Protein AF-A0A7S0PYE3-F1 (afdb_monomer_lite)

Foldseek 3Di:
DQQVVVLVVCCAFWVQDSVQKPWDPDFLDWDWDFDADPVRHTPDIDIGGHTDIAGHPPSLVVTAGHDPHPGDDDDDPVRQVVDDPVRDPVCPNVSVVSVVVCVVVVNDDHHPPDD

Radius of gyration: 15.59 Å; chains: 1; bounding box: 38×33×43 Å

pLDDT: mean 89.77, std 8.73, range [44.91, 97.12]

Secondary structure (DSSP, 8-state):
-HHHHHHHHHHHHH---GGGEEE-SS--EEEEEEEE-TTS-EEEEEEEEE--EEEPTTGGGG----TT-S------HHHHHTS-TTTS-TTHHHHHHHHHHHHHTTSSPPPPTT-

Organism: NCBI:txid221442

InterPro domains:
  IPR000086 NUDIX hydrolase domain [PF00293] (4-88)
  IPR015797 NUDIX hydrolase-like domain superfamily [SSF55811] (4-91)

Structure (mmCIF, N/CA/C/O backbone):
data_AF-A0A7S0PYE3-F1
#
_entry.id   AF-A0A7S0PYE3-F1
#
loop_
_atom_site.group_PDB
_atom_site.id
_atom_site.type_symbol
_atom_site.label_atom_id
_atom_site.label_alt_id
_atom_site.label_comp_id
_atom_site.label_asym_id
_atom_site.label_entity_id
_atom_site.label_seq_id
_atom_site.pdbx_PDB_ins_code
_atom_site.Cartn_x
_atom_site.Cartn_y
_atom_site.Cartn_z
_atom_site.occupancy
_atom_site.B_iso_or_equiv
_atom_site.auth_seq_id
_atom_site.auth_comp_id
_atom_site.auth_asym_id
_atom_site.auth_atom_id
_atom_site.pdbx_PDB_model_num
ATOM 1 N N . ALA A 1 1 ? -0.977 15.342 -2.672 1.00 81.00 1 ALA A N 1
ATOM 2 C CA . ALA A 1 1 ? -1.092 15.182 -1.209 1.00 81.00 1 ALA A CA 1
ATOM 3 C C . ALA A 1 1 ? -0.959 13.709 -0.824 1.00 81.00 1 ALA A C 1
ATOM 5 O O . ALA A 1 1 ? 0.084 13.355 -0.307 1.00 81.00 1 ALA A O 1
ATOM 6 N N . THR A 1 2 ? -1.916 12.842 -1.177 1.00 91.75 2 THR A N 1
ATOM 7 C CA . THR A 1 2 ? -1.927 11.418 -0.777 1.00 91.75 2 THR A CA 1
ATOM 8 C C . THR A 1 2 ? -0.780 10.579 -1.346 1.00 91.75 2 THR A C 1
ATOM 10 O O . THR A 1 2 ? -0.019 10.007 -0.582 1.00 91.75 2 THR A O 1
ATOM 13 N N . VAL A 1 3 ? -0.607 10.542 -2.674 1.00 93.75 3 VAL A N 1
ATOM 14 C CA . VAL A 1 3 ? 0.444 9.725 -3.320 1.00 93.75 3 VAL A CA 1
ATOM 15 C C . VAL A 1 3 ? 1.849 10.178 -2.913 1.00 93.75 3 VAL A C 1
ATOM 17 O O . VAL A 1 3 ? 2.705 9.356 -2.615 1.00 93.75 3 VAL A O 1
ATOM 20 N N . ALA A 1 4 ? 2.068 11.494 -2.835 1.00 92.38 4 ALA A N 1
ATOM 21 C CA . ALA A 1 4 ? 3.328 12.056 -2.349 1.00 92.38 4 ALA A CA 1
ATOM 22 C C . ALA A 1 4 ? 3.590 11.710 -0.871 1.00 92.38 4 ALA A C 1
ATOM 24 O O . ALA A 1 4 ? 4.730 11.454 -0.507 1.00 92.38 4 ALA A O 1
ATOM 25 N N . GLY A 1 5 ? 2.540 11.677 -0.041 1.00 94.12 5 GLY A N 1
ATOM 26 C CA . GLY A 1 5 ? 2.624 11.200 1.338 1.00 94.12 5 GLY A CA 1
ATOM 27 C C . GLY A 1 5 ? 3.040 9.734 1.396 1.00 94.12 5 GLY A C 1
ATOM 28 O O . GLY A 1 5 ? 4.038 9.434 2.028 1.00 94.12 5 GLY A O 1
ATOM 29 N N . ALA A 1 6 ? 2.360 8.855 0.656 1.00 94.44 6 ALA A N 1
ATOM 30 C CA . ALA A 1 6 ? 2.693 7.430 0.604 1.00 94.44 6 ALA A CA 1
ATOM 31 C C . ALA A 1 6 ? 4.140 7.170 0.144 1.00 94.44 6 ALA A C 1
ATOM 33 O O . ALA A 1 6 ? 4.831 6.349 0.732 1.00 94.44 6 ALA A O 1
ATOM 34 N N . ALA A 1 7 ? 4.625 7.895 -0.870 1.00 93.62 7 ALA A N 1
ATOM 35 C CA . ALA A 1 7 ? 6.012 7.774 -1.327 1.00 93.62 7 ALA A CA 1
ATOM 36 C C . ALA A 1 7 ? 7.031 8.194 -0.250 1.00 93.62 7 ALA A C 1
ATOM 38 O O . ALA A 1 7 ? 8.096 7.586 -0.129 1.00 93.62 7 ALA A O 1
ATOM 39 N N . ARG A 1 8 ? 6.696 9.228 0.535 1.00 95.12 8 ARG A N 1
ATOM 40 C CA . ARG A 1 8 ? 7.501 9.665 1.677 1.00 95.12 8 ARG A CA 1
ATOM 41 C C . ARG A 1 8 ? 7.503 8.612 2.791 1.00 95.12 8 ARG A C 1
ATOM 43 O O . ARG A 1 8 ? 8.591 8.236 3.201 1.00 95.12 8 ARG A O 1
ATOM 50 N N . GLU A 1 9 ? 6.343 8.093 3.207 1.00 95.69 9 GLU A N 1
ATOM 51 C CA . GLU A 1 9 ? 6.275 7.072 4.276 1.00 95.69 9 GLU A CA 1
ATOM 52 C C . GLU A 1 9 ? 7.060 5.811 3.901 1.00 95.69 9 GLU A C 1
ATOM 54 O O . GLU A 1 9 ? 7.857 5.323 4.693 1.00 95.69 9 GLU A O 1
ATOM 59 N N . VAL A 1 10 ? 6.950 5.331 2.652 1.00 94.81 10 VAL A N 1
ATOM 60 C CA . VAL A 1 10 ? 7.760 4.186 2.194 1.00 94.81 10 VAL A CA 1
ATOM 61 C C . VAL A 1 10 ? 9.256 4.473 2.350 1.00 94.81 10 VAL A C 1
ATOM 63 O O . VAL A 1 10 ? 10.009 3.587 2.746 1.00 94.81 10 VAL A O 1
ATOM 66 N N . THR A 1 11 ? 9.703 5.699 2.070 1.00 93.88 11 THR A N 1
ATOM 67 C CA . THR A 1 11 ? 11.112 6.088 2.252 1.00 93.88 11 THR A CA 1
ATOM 68 C C . THR A 1 11 ? 11.510 6.077 3.729 1.00 93.88 11 THR A C 1
ATOM 70 O O . THR A 1 11 ? 12.577 5.571 4.067 1.00 93.88 11 THR A O 1
ATOM 73 N N . GLU A 1 12 ? 10.670 6.631 4.602 1.00 95.69 12 GLU A N 1
ATOM 74 C CA . GLU A 1 12 ? 10.949 6.772 6.035 1.00 95.69 12 GLU A CA 1
ATOM 75 C C . GLU A 1 12 ? 10.941 5.420 6.765 1.00 95.69 12 GLU A C 1
ATOM 77 O O . GLU A 1 12 ? 11.859 5.147 7.537 1.00 95.69 12 GLU A O 1
ATOM 82 N N . GLU A 1 13 ? 9.989 4.539 6.452 1.00 96.19 13 GLU A N 1
ATOM 83 C CA . GLU A 1 13 ? 9.820 3.242 7.121 1.00 96.19 13 GLU A CA 1
ATOM 84 C C . GLU A 1 13 ? 10.736 2.138 6.569 1.00 96.19 13 GLU A C 1
ATOM 86 O O . GLU A 1 13 ? 11.096 1.205 7.293 1.00 96.19 13 GLU A O 1
ATOM 91 N N . THR A 1 14 ? 11.105 2.204 5.281 1.00 95.12 14 THR A N 1
ATOM 92 C CA . THR A 1 14 ? 11.855 1.124 4.601 1.00 95.12 14 THR A CA 1
ATOM 93 C C . THR A 1 14 ? 13.243 1.525 4.113 1.00 95.12 14 THR A C 1
ATOM 95 O O . THR A 1 14 ? 13.977 0.680 3.593 1.00 95.12 14 THR A O 1
ATOM 98 N N . GLY A 1 15 ? 13.612 2.803 4.224 1.00 93.44 15 GLY A N 1
ATOM 99 C CA . GLY A 1 15 ? 14.893 3.322 3.746 1.00 93.44 15 GLY A CA 1
ATOM 100 C C . GLY A 1 15 ? 15.057 3.327 2.220 1.00 93.44 15 GLY A C 1
ATOM 101 O O . GLY A 1 15 ? 16.125 3.696 1.725 1.00 93.44 15 GLY A O 1
ATOM 102 N N . LEU A 1 16 ? 14.033 2.930 1.450 1.00 92.50 16 LEU A N 1
ATOM 103 C CA . LEU A 1 16 ? 14.066 2.991 -0.011 1.00 92.50 16 LEU A CA 1
ATOM 104 C C . LEU A 1 16 ? 14.210 4.437 -0.479 1.00 92.50 16 LEU A C 1
ATOM 106 O O . LEU A 1 16 ? 13.449 5.309 -0.075 1.00 92.50 16 LEU A O 1
ATOM 110 N N . SER A 1 17 ? 15.155 4.690 -1.387 1.00 88.56 17 SER A N 1
ATOM 111 C CA . SER A 1 17 ? 15.291 6.015 -1.997 1.00 88.56 17 SER A CA 1
ATOM 112 C C . SER A 1 17 ? 13.993 6.408 -2.718 1.00 88.56 17 SER A C 1
ATOM 114 O O . SER A 1 17 ? 13.436 5.578 -3.439 1.00 88.56 17 SER A O 1
ATOM 116 N N . PRO A 1 18 ? 13.560 7.682 -2.675 1.00 85.00 18 PRO A N 1
ATOM 117 C CA . PRO A 1 18 ? 12.441 8.156 -3.490 1.00 85.00 18 PRO A CA 1
ATOM 118 C C . PRO A 1 18 ? 12.629 7.905 -4.994 1.00 85.00 18 PRO A C 1
ATOM 120 O O . PRO A 1 18 ? 11.658 7.777 -5.732 1.00 85.00 18 PRO A O 1
ATOM 123 N N . THR A 1 19 ? 13.880 7.824 -5.461 1.00 87.12 19 THR A N 1
ATOM 124 C CA . THR A 1 19 ? 14.215 7.515 -6.862 1.00 87.12 19 THR A CA 1
ATOM 125 C C . THR A 1 19 ? 14.136 6.025 -7.192 1.00 87.12 19 THR A C 1
ATOM 127 O O . THR A 1 19 ? 14.162 5.677 -8.367 1.00 87.12 19 THR A O 1
ATOM 130 N N . ALA A 1 20 ? 14.050 5.157 -6.182 1.00 88.31 20 ALA A N 1
ATOM 131 C CA . ALA A 1 20 ? 13.887 3.714 -6.340 1.00 88.31 20 ALA A CA 1
ATOM 132 C C . ALA A 1 20 ? 12.430 3.310 -6.597 1.00 88.31 20 ALA A C 1
ATOM 134 O O . ALA A 1 20 ? 12.150 2.132 -6.786 1.00 88.31 20 ALA A O 1
ATOM 135 N N . LEU A 1 21 ? 11.488 4.257 -6.568 1.00 89.50 21 LEU A N 1
ATOM 136 C CA . LEU A 1 21 ? 10.061 3.985 -6.679 1.00 89.50 21 LEU A CA 1
ATOM 137 C C . LEU A 1 21 ? 9.482 4.633 -7.935 1.00 89.50 21 LEU A C 1
ATOM 139 O O . LEU A 1 21 ? 9.499 5.852 -8.096 1.00 89.50 21 LEU A O 1
ATOM 143 N N . THR A 1 22 ? 8.870 3.821 -8.793 1.00 90.00 22 THR A N 1
ATOM 144 C CA . THR A 1 22 ? 7.929 4.313 -9.806 1.00 90.00 22 THR A CA 1
ATOM 145 C C . THR A 1 22 ? 6.521 4.227 -9.237 1.00 90.00 22 THR A C 1
ATOM 147 O O . THR A 1 22 ? 5.873 3.182 -9.307 1.00 90.00 22 THR A O 1
ATOM 150 N N . VAL A 1 23 ? 6.054 5.323 -8.641 1.00 90.19 23 VAL A N 1
ATOM 151 C CA . VAL A 1 23 ? 4.746 5.390 -7.977 1.00 90.19 23 VAL A CA 1
ATOM 152 C C . VAL A 1 23 ? 3.643 5.719 -8.983 1.00 90.19 23 VAL A C 1
ATOM 154 O O . VAL A 1 23 ? 3.759 6.659 -9.771 1.00 90.19 23 VAL A O 1
ATOM 157 N N . HIS A 1 24 ? 2.546 4.964 -8.949 1.00 91.38 24 HIS A N 1
ATOM 158 C CA . HIS A 1 24 ? 1.368 5.236 -9.764 1.00 91.38 24 HIS A CA 1
ATOM 159 C C . HIS A 1 24 ? 0.752 6.595 -9.370 1.00 91.38 24 HIS A C 1
ATOM 161 O O . HIS A 1 24 ? 0.589 6.872 -8.179 1.00 91.38 24 HIS A O 1
ATOM 167 N N . PRO A 1 25 ? 0.371 7.457 -10.334 1.00 90.44 25 PRO A N 1
ATOM 168 C CA . PRO A 1 25 ? -0.048 8.834 -10.045 1.00 90.44 25 PRO A CA 1
ATOM 169 C C . PRO A 1 25 ? -1.366 8.946 -9.264 1.00 90.44 25 PRO A C 1
ATOM 171 O O . PRO A 1 25 ? -1.679 10.016 -8.742 1.00 90.44 25 PRO A O 1
ATOM 174 N N . TRP A 1 26 ? -2.129 7.855 -9.169 1.00 91.44 26 TRP A N 1
ATOM 175 C CA . TRP A 1 26 ? -3.421 7.797 -8.485 1.00 91.44 26 TRP A CA 1
ATOM 176 C C . TRP A 1 26 ? -3.463 6.647 -7.470 1.00 91.44 26 TRP A C 1
ATOM 178 O O . TRP A 1 26 ? -2.914 5.580 -7.760 1.00 91.44 26 TRP A O 1
ATOM 188 N N . PRO A 1 27 ? -4.143 6.812 -6.320 1.00 93.25 27 PRO A N 1
ATOM 189 C CA . PRO A 1 27 ? -4.466 5.689 -5.443 1.00 93.25 27 PRO A CA 1
ATOM 190 C C . PRO A 1 27 ? -5.284 4.625 -6.186 1.00 93.25 27 PRO A C 1
ATOM 192 O O . PRO A 1 27 ? -6.115 4.958 -7.031 1.00 93.25 27 PRO A O 1
ATOM 195 N N . LEU A 1 28 ? -5.067 3.354 -5.852 1.00 93.25 28 LEU A N 1
ATOM 196 C CA . LEU A 1 28 ? -5.840 2.229 -6.383 1.00 93.25 28 LEU A CA 1
ATOM 197 C C . LEU A 1 28 ? -7.243 2.173 -5.782 1.00 93.25 28 LEU A C 1
ATOM 199 O O . LEU A 1 28 ? -8.225 1.946 -6.481 1.00 93.25 28 LEU A O 1
ATOM 203 N N . THR A 1 29 ? -7.304 2.313 -4.460 1.00 93.88 29 THR A N 1
ATOM 204 C CA . THR A 1 29 ? -8.512 2.187 -3.647 1.00 93.88 29 THR A CA 1
ATOM 205 C C . THR A 1 29 ? -8.263 2.811 -2.271 1.00 93.88 29 THR A C 1
ATOM 207 O O . THR A 1 29 ? -7.164 3.295 -1.984 1.00 93.88 29 THR A O 1
ATOM 210 N N . SER A 1 30 ? -9.267 2.782 -1.404 1.00 94.62 30 SER A N 1
ATOM 211 C CA . SER A 1 30 ? -9.137 3.085 0.017 1.00 94.62 30 SER A CA 1
ATOM 212 C C . SER A 1 30 ? -9.782 1.992 0.860 1.00 94.62 30 SER A C 1
ATOM 214 O O . SER A 1 30 ? -10.794 1.418 0.459 1.00 94.62 30 SER A O 1
ATOM 216 N N . THR A 1 31 ? -9.217 1.736 2.034 1.00 94.25 31 THR A N 1
ATOM 217 C CA . THR A 1 31 ? -9.794 0.862 3.062 1.00 94.25 31 THR A CA 1
ATOM 218 C C . THR A 1 31 ? -9.991 1.638 4.359 1.00 94.25 31 THR A C 1
ATOM 220 O O . THR A 1 31 ? -9.365 2.679 4.565 1.00 94.25 31 THR A O 1
ATOM 223 N N . ASP A 1 32 ? -10.870 1.155 5.233 1.00 93.81 32 ASP A N 1
ATOM 224 C CA . ASP A 1 32 ? -11.170 1.804 6.508 1.00 93.81 32 ASP A CA 1
ATOM 225 C C . ASP A 1 32 ? -10.803 0.888 7.676 1.00 93.81 32 ASP A C 1
ATOM 227 O O . ASP A 1 32 ? -11.308 -0.227 7.789 1.00 93.81 32 ASP A O 1
ATOM 231 N N . ALA A 1 33 ? -9.972 1.385 8.592 1.00 91.88 33 ALA A N 1
ATOM 232 C CA . ALA A 1 33 ? -9.667 0.718 9.851 1.00 91.88 33 ALA A CA 1
ATOM 233 C C . ALA A 1 33 ? -10.432 1.404 10.991 1.00 91.88 33 ALA A C 1
ATOM 235 O O . ALA A 1 33 ? -10.047 2.470 11.484 1.00 91.88 33 ALA A O 1
ATOM 236 N N . ILE A 1 34 ? -11.544 0.792 11.405 1.00 93.69 34 ILE A N 1
ATOM 237 C CA . ILE A 1 34 ? -12.427 1.317 12.453 1.00 93.69 34 ILE A CA 1
ATOM 238 C C . ILE A 1 34 ? -12.137 0.593 13.766 1.00 93.69 34 ILE A C 1
ATOM 240 O O . ILE A 1 34 ? -12.505 -0.567 13.947 1.00 93.69 34 ILE A O 1
ATOM 244 N N . HIS A 1 35 ? -11.525 1.307 14.703 1.00 93.69 35 HIS A N 1
ATOM 245 C CA . HIS A 1 35 ? -11.202 0.804 16.031 1.00 93.69 35 HIS A CA 1
ATOM 246 C C . HIS A 1 35 ? -12.304 1.203 17.006 1.00 93.69 35 HIS A C 1
ATOM 248 O O . HIS A 1 35 ? -12.657 2.381 17.128 1.00 93.69 35 HIS A O 1
ATOM 254 N N . ARG A 1 36 ? -12.865 0.210 17.695 1.00 96.31 36 ARG A N 1
ATOM 255 C CA . ARG A 1 36 ? -13.948 0.397 18.662 1.00 96.31 36 ARG A CA 1
ATOM 256 C C . ARG A 1 36 ? -13.479 0.033 20.062 1.00 96.31 36 ARG A C 1
ATOM 258 O O . ARG A 1 36 ? -12.755 -0.941 20.236 1.00 96.31 36 ARG A O 1
ATOM 265 N N . GLU A 1 37 ? -13.931 0.810 21.036 1.00 96.38 37 GLU A N 1
ATOM 266 C CA . GLU A 1 37 ? -13.797 0.503 22.458 1.00 96.38 37 GLU A CA 1
ATOM 267 C C . GLU A 1 37 ? -14.667 -0.701 22.847 1.00 96.38 37 GLU A C 1
ATOM 269 O O . GLU A 1 37 ? -15.559 -1.122 22.103 1.00 96.38 37 GLU A O 1
ATOM 274 N N . ALA A 1 38 ? -14.464 -1.215 24.062 1.00 96.00 38 ALA A N 1
ATOM 275 C CA . ALA A 1 38 ? -15.254 -2.319 24.611 1.00 96.00 38 ALA A CA 1
ATOM 276 C C . ALA A 1 38 ? -16.769 -2.026 24.687 1.00 96.00 38 ALA A C 1
ATOM 278 O O . ALA A 1 38 ? -17.574 -2.954 24.645 1.00 96.00 38 ALA A O 1
ATOM 279 N N . ASP A 1 39 ? -17.168 -0.752 24.772 1.00 95.88 39 ASP A N 1
ATOM 280 C CA . ASP A 1 39 ? -18.572 -0.312 24.764 1.00 95.88 39 ASP A CA 1
ATOM 281 C C . ASP A 1 39 ? -19.160 -0.140 23.343 1.00 95.88 39 ASP A C 1
ATOM 283 O O . ASP A 1 39 ? -20.322 0.237 23.186 1.00 95.88 39 ASP A O 1
ATOM 287 N N . GLY A 1 40 ? -18.372 -0.422 22.298 1.00 95.00 40 GLY A N 1
ATOM 288 C CA . GLY A 1 40 ? -18.758 -0.321 20.889 1.00 95.00 40 GLY A CA 1
ATOM 289 C C . GLY A 1 40 ? -18.584 1.071 20.266 1.00 95.00 40 GLY A C 1
ATOM 290 O O . GLY A 1 40 ? -18.766 1.218 19.046 1.00 95.00 40 GLY A O 1
ATOM 291 N N . ARG A 1 41 ? -18.207 2.089 21.053 1.00 96.94 41 ARG A N 1
ATOM 292 C CA . ARG A 1 41 ? -17.923 3.442 20.559 1.00 96.94 41 ARG A CA 1
ATOM 293 C C . ARG A 1 41 ? -16.684 3.435 19.667 1.00 96.94 41 ARG A C 1
ATOM 295 O O . ARG A 1 41 ? -15.699 2.774 19.971 1.00 96.94 41 ARG A O 1
ATOM 302 N N . VAL A 1 42 ? -16.720 4.188 18.568 1.00 97.12 42 VAL A N 1
ATOM 303 C CA . VAL A 1 42 ? -15.540 4.378 17.710 1.00 97.12 42 VAL A CA 1
ATOM 304 C C . VAL A 1 42 ? -14.520 5.230 18.463 1.00 97.12 42 VAL A C 1
ATOM 306 O O . VAL A 1 42 ? -14.818 6.374 18.802 1.00 97.12 42 VAL A O 1
ATOM 309 N N . ALA A 1 43 ? -13.344 4.664 18.722 1.00 96.69 43 ALA A N 1
ATOM 310 C CA . ALA A 1 43 ? -12.201 5.384 19.273 1.00 96.69 43 ALA A CA 1
ATOM 311 C C . ALA A 1 43 ? -11.457 6.117 18.154 1.00 96.69 43 ALA A C 1
ATOM 313 O O . ALA A 1 43 ? -11.255 7.328 18.213 1.00 96.69 43 ALA A O 1
ATOM 314 N N . PHE A 1 44 ? -11.124 5.370 17.098 1.00 96.19 44 PHE A N 1
ATOM 315 C CA . PHE A 1 44 ? -10.388 5.863 15.943 1.00 96.19 44 PHE A CA 1
ATOM 316 C C . PHE A 1 44 ? -10.986 5.302 14.659 1.00 96.19 44 PHE A C 1
ATOM 318 O O . PHE A 1 44 ? -11.394 4.141 14.589 1.00 96.19 44 PHE A O 1
ATOM 325 N N . HIS A 1 45 ? -11.010 6.133 13.626 1.00 95.44 45 HIS A N 1
ATOM 326 C CA . HIS A 1 45 ? -11.336 5.729 12.268 1.00 95.44 45 HIS A CA 1
ATOM 327 C C . HIS A 1 45 ? -10.231 6.251 11.363 1.00 95.44 45 HIS A C 1
ATOM 329 O O . HIS A 1 45 ? -10.037 7.459 11.248 1.00 95.44 45 HIS A O 1
ATOM 335 N N . TYR A 1 46 ? -9.499 5.323 10.758 1.00 93.94 46 TYR A N 1
ATOM 336 C CA . TYR A 1 46 ? -8.481 5.632 9.768 1.00 93.94 46 TYR A CA 1
ATOM 337 C C . TYR A 1 46 ? -9.003 5.272 8.385 1.00 93.94 46 TYR A C 1
ATOM 339 O O . TYR A 1 46 ? -9.471 4.153 8.182 1.00 93.94 46 TYR A O 1
ATOM 347 N N . THR A 1 47 ? -8.874 6.193 7.435 1.00 94.50 47 THR A N 1
ATOM 348 C CA . THR A 1 47 ? -9.030 5.894 6.010 1.00 94.50 47 THR A CA 1
ATOM 349 C C . THR A 1 47 ? -7.641 5.759 5.402 1.00 94.50 47 THR A C 1
ATOM 351 O O . THR A 1 47 ? -6.845 6.697 5.431 1.00 94.50 47 THR A O 1
ATOM 354 N N . ILE A 1 48 ? -7.352 4.582 4.857 1.00 94.06 48 ILE A N 1
ATOM 355 C CA . ILE A 1 48 ? -6.043 4.192 4.340 1.00 94.06 48 ILE A CA 1
ATOM 356 C C . ILE A 1 48 ? -6.118 4.190 2.817 1.00 94.06 48 ILE A C 1
ATOM 358 O O . ILE A 1 48 ? -6.831 3.385 2.219 1.00 94.06 48 ILE A O 1
ATOM 362 N N . ALA A 1 49 ? -5.387 5.097 2.173 1.00 95.00 49 ALA A N 1
ATOM 363 C CA . ALA A 1 49 ? -5.280 5.120 0.720 1.00 95.00 49 ALA A CA 1
ATOM 364 C C . ALA A 1 49 ? -4.245 4.090 0.254 1.00 95.00 49 ALA A C 1
ATOM 366 O O . ALA A 1 49 ? -3.076 4.171 0.618 1.00 95.00 49 ALA A O 1
ATOM 367 N N . GLN A 1 50 ? -4.669 3.155 -0.590 1.00 95.25 50 GLN A N 1
ATOM 368 C CA . GLN A 1 50 ? -3.808 2.113 -1.136 1.00 95.25 50 GLN A CA 1
ATOM 369 C C . GLN A 1 50 ? -3.167 2.626 -2.424 1.00 95.25 50 GLN A C 1
ATOM 371 O O . GLN A 1 50 ? -3.865 2.980 -3.377 1.00 95.25 50 GLN A O 1
ATOM 376 N N . VAL A 1 51 ? -1.840 2.691 -2.459 1.00 94.38 51 VAL A N 1
ATOM 377 C CA . VAL A 1 51 ? -1.068 3.203 -3.598 1.00 94.38 51 VAL A CA 1
ATOM 378 C C . VAL A 1 51 ? -0.240 2.070 -4.188 1.00 94.38 51 VAL A C 1
ATOM 380 O O . VAL A 1 51 ? 0.210 1.178 -3.479 1.00 94.38 51 VAL A O 1
ATOM 383 N N . PHE A 1 52 ? -0.057 2.103 -5.504 1.00 94.00 52 PHE A N 1
ATOM 384 C CA . PHE A 1 52 ? 0.760 1.136 -6.220 1.00 94.00 52 PHE A CA 1
ATOM 385 C C . PHE A 1 52 ? 2.091 1.753 -6.615 1.00 94.00 52 PHE A C 1
ATOM 387 O O . PHE A 1 52 ? 2.122 2.888 -7.095 1.00 94.00 52 PHE A O 1
ATOM 394 N N . ALA A 1 53 ? 3.172 1.000 -6.471 1.00 92.06 53 ALA A N 1
ATOM 395 C CA . ALA A 1 53 ? 4.479 1.395 -6.959 1.00 92.06 53 ALA A CA 1
ATOM 396 C C . ALA A 1 53 ? 5.269 0.171 -7.414 1.00 92.06 53 ALA A C 1
ATOM 398 O O . ALA A 1 53 ? 5.110 -0.920 -6.869 1.00 92.06 53 ALA A O 1
ATOM 399 N N . TRP A 1 54 ? 6.146 0.385 -8.388 1.00 90.25 54 TRP A N 1
ATOM 400 C CA . TRP A 1 54 ? 7.231 -0.539 -8.687 1.00 90.25 54 TRP A CA 1
ATOM 401 C C . TRP A 1 54 ? 8.492 -0.089 -7.978 1.00 90.25 54 TRP A C 1
ATOM 403 O O . TRP A 1 54 ? 8.800 1.105 -7.971 1.00 90.25 54 TRP A O 1
ATOM 413 N N . VAL A 1 55 ? 9.229 -1.049 -7.433 1.00 89.06 55 VAL A N 1
ATOM 414 C CA . VAL A 1 55 ? 10.599 -0.818 -6.982 1.00 89.06 55 VAL A CA 1
ATOM 415 C C . VAL A 1 55 ? 11.521 -1.077 -8.162 1.00 89.06 55 VAL A C 1
ATOM 417 O O . VAL A 1 55 ? 11.353 -2.069 -8.868 1.00 89.06 55 VAL A O 1
ATOM 420 N N . ILE A 1 56 ? 12.444 -0.155 -8.395 1.00 82.94 56 ILE A N 1
ATOM 421 C CA . ILE A 1 56 ? 13.469 -0.251 -9.427 1.00 82.94 56 ILE A CA 1
ATOM 422 C C . ILE A 1 56 ? 14.706 -0.890 -8.788 1.00 82.94 56 ILE A C 1
ATOM 424 O O . ILE A 1 56 ? 15.112 -0.505 -7.691 1.00 82.94 56 ILE A O 1
ATOM 428 N N . GLU A 1 57 ? 15.276 -1.894 -9.448 1.00 72.69 57 GLU A N 1
ATOM 429 C CA . GLU A 1 57 ? 16.532 -2.521 -9.034 1.00 72.69 57 GLU A CA 1
ATOM 430 C C . GLU A 1 57 ? 17.758 -1.649 -9.371 1.00 72.69 57 GLU A C 1
ATOM 432 O O . GLU A 1 57 ? 17.729 -0.915 -10.366 1.00 72.69 57 GLU A O 1
ATOM 437 N N . PRO A 1 58 ? 18.868 -1.758 -8.605 1.00 70.81 58 PRO A N 1
ATOM 438 C CA . PRO A 1 58 ? 19.141 -2.716 -7.520 1.00 70.81 58 PRO A CA 1
ATOM 439 C C . PRO A 1 58 ? 18.728 -2.244 -6.112 1.00 70.81 58 PRO A C 1
ATOM 441 O O . PRO A 1 58 ? 19.078 -2.871 -5.112 1.00 70.81 58 PRO A O 1
ATOM 444 N N . GLU A 1 59 ? 18.020 -1.123 -5.980 1.00 70.62 59 GLU A N 1
ATOM 445 C CA . GLU A 1 59 ? 17.698 -0.522 -4.680 1.00 70.62 59 GLU A CA 1
ATOM 446 C C . GLU A 1 59 ? 16.801 -1.402 -3.797 1.00 70.62 59 GLU A C 1
ATOM 448 O O . GLU A 1 59 ? 16.812 -1.239 -2.574 1.00 70.62 59 GLU A O 1
ATOM 453 N N . ALA A 1 60 ? 16.101 -2.381 -4.382 1.00 71.00 60 ALA A N 1
ATOM 454 C CA . ALA A 1 60 ? 15.321 -3.380 -3.656 1.00 71.00 60 ALA A CA 1
ATOM 455 C C . ALA A 1 60 ? 16.140 -4.122 -2.580 1.00 71.00 60 ALA A C 1
ATOM 457 O O . ALA A 1 60 ? 15.605 -4.455 -1.525 1.00 71.00 60 ALA A O 1
ATOM 458 N N . GLU A 1 61 ? 17.442 -4.339 -2.780 1.00 76.69 61 GLU A N 1
ATOM 459 C CA . GLU A 1 61 ? 18.273 -5.089 -1.825 1.00 76.69 61 GLU A CA 1
ATOM 460 C C . GLU A 1 61 ? 18.671 -4.285 -0.575 1.00 76.69 61 GLU A C 1
ATOM 462 O O . GLU A 1 61 ? 19.252 -4.835 0.360 1.00 76.69 61 GLU A O 1
ATOM 467 N N . ARG A 1 62 ? 18.385 -2.977 -0.538 1.00 83.56 62 ARG A N 1
ATOM 468 C CA . ARG A 1 62 ? 18.914 -2.056 0.484 1.00 83.56 62 ARG A CA 1
ATOM 469 C C . ARG A 1 62 ? 17.901 -1.624 1.538 1.00 83.56 62 ARG A C 1
ATOM 471 O O . ARG A 1 62 ? 18.178 -0.676 2.269 1.00 83.56 62 ARG A O 1
ATOM 478 N N . ILE A 1 63 ? 16.750 -2.288 1.619 1.00 92.25 63 ILE A N 1
ATOM 479 C CA . ILE A 1 63 ? 15.719 -1.926 2.593 1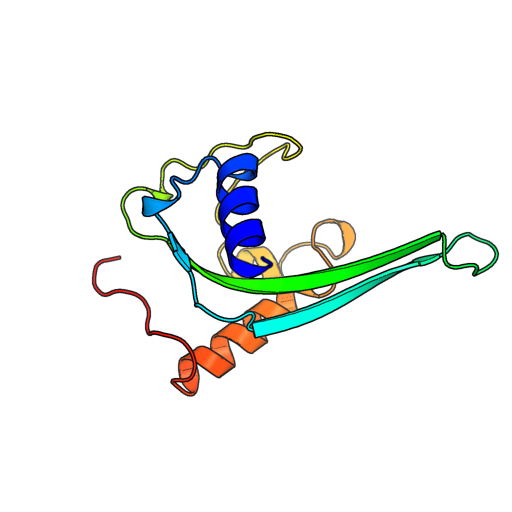.00 92.25 63 ILE A CA 1
ATOM 480 C C . ILE A 1 63 ? 16.241 -2.027 4.030 1.00 92.25 63 ILE A C 1
ATOM 482 O O . ILE A 1 63 ? 16.927 -2.981 4.404 1.00 92.25 63 ILE A O 1
ATOM 486 N N . CYS A 1 64 ? 15.900 -1.039 4.846 1.00 93.62 64 CYS A N 1
ATOM 487 C CA . CYS A 1 64 ? 16.185 -1.012 6.270 1.00 93.62 64 CYS A CA 1
ATOM 488 C C . CYS A 1 64 ? 14.994 -0.412 7.017 1.00 93.62 64 CYS A C 1
ATOM 490 O O . CYS A 1 64 ? 14.352 0.513 6.537 1.00 93.62 64 CYS A O 1
ATOM 492 N N . ALA A 1 65 ? 14.679 -0.962 8.186 1.00 96.12 65 ALA A N 1
ATOM 493 C CA . ALA A 1 65 ? 13.596 -0.423 8.995 1.00 96.12 65 ALA A CA 1
ATOM 494 C C . ALA A 1 65 ? 13.959 0.983 9.498 1.00 96.12 65 ALA A C 1
ATOM 496 O O . ALA A 1 65 ? 15.094 1.204 9.936 1.00 96.12 65 ALA A O 1
ATOM 497 N N . GLY A 1 66 ? 13.005 1.905 9.439 1.00 95.12 66 GLY A N 1
ATOM 498 C CA . GLY A 1 66 ? 13.155 3.279 9.900 1.00 95.12 66 GLY A CA 1
ATOM 499 C C . GLY A 1 66 ? 11.899 3.799 10.593 1.00 95.12 66 GLY A C 1
ATOM 500 O O . GLY A 1 66 ? 10.855 3.158 10.572 1.00 95.12 66 GLY A O 1
ATOM 501 N N . ASP A 1 67 ? 12.050 4.951 11.241 1.00 93.75 67 ASP A N 1
ATOM 502 C CA . ASP A 1 67 ? 11.034 5.614 12.065 1.00 93.75 67 ASP A CA 1
ATOM 503 C C . ASP A 1 67 ? 10.319 4.671 13.055 1.00 93.75 67 ASP A C 1
ATOM 505 O O . ASP A 1 67 ? 10.937 4.217 14.025 1.00 93.75 67 ASP A O 1
ATOM 509 N N . ASP A 1 68 ? 9.047 4.351 12.824 1.00 94.50 68 ASP A N 1
ATOM 510 C CA . ASP A 1 68 ? 8.229 3.480 13.668 1.00 94.50 68 ASP A CA 1
ATOM 511 C C . ASP A 1 68 ? 8.214 2.006 13.212 1.00 94.50 68 ASP A C 1
ATOM 513 O O . ASP A 1 68 ? 7.656 1.143 13.903 1.00 94.50 68 ASP A O 1
ATOM 517 N N . ALA A 1 69 ? 8.900 1.671 12.116 1.00 95.62 69 ALA A N 1
ATOM 518 C CA . ALA A 1 69 ? 9.068 0.299 11.665 1.00 95.62 69 ALA A CA 1
ATOM 519 C C . ALA A 1 69 ? 10.159 -0.431 12.470 1.00 95.62 69 ALA A C 1
ATOM 521 O O . ALA A 1 69 ? 11.328 -0.049 12.507 1.00 95.62 69 ALA A O 1
ATOM 522 N N . MET A 1 70 ? 9.800 -1.569 13.075 1.00 95.81 70 MET A N 1
ATOM 523 C CA . MET A 1 70 ? 10.760 -2.428 13.790 1.00 95.81 70 MET A CA 1
ATOM 524 C C . MET A 1 70 ? 11.574 -3.341 12.860 1.00 95.81 70 MET A C 1
ATOM 526 O O . MET A 1 70 ? 12.644 -3.820 13.237 1.00 95.81 70 MET A O 1
ATOM 530 N N . ALA A 1 71 ? 11.045 -3.643 11.674 1.00 95.00 71 ALA A N 1
ATOM 531 C CA . ALA A 1 71 ? 11.668 -4.506 10.679 1.00 95.00 71 ALA A CA 1
ATOM 532 C C . ALA A 1 71 ? 11.125 -4.180 9.281 1.00 95.00 71 ALA A C 1
ATOM 534 O O . ALA A 1 71 ? 9.945 -3.875 9.134 1.00 95.00 71 ALA A O 1
ATOM 535 N N . ALA A 1 72 ? 11.967 -4.328 8.257 1.00 94.12 72 ALA A N 1
ATOM 536 C CA . ALA A 1 72 ? 11.584 -4.222 6.853 1.00 94.12 72 ALA A CA 1
ATOM 537 C C . ALA A 1 72 ? 12.119 -5.445 6.101 1.00 94.12 72 ALA A C 1
ATOM 539 O O . ALA A 1 72 ? 13.297 -5.786 6.217 1.00 94.12 72 ALA A O 1
ATOM 540 N N . ARG A 1 73 ? 11.251 -6.131 5.352 1.00 92.81 73 ARG A N 1
ATOM 541 C CA . ARG A 1 73 ? 11.644 -7.242 4.477 1.00 92.81 73 ARG A CA 1
ATOM 542 C C . ARG A 1 73 ? 10.700 -7.367 3.290 1.00 92.81 73 ARG A C 1
ATOM 544 O O . ARG A 1 73 ? 9.523 -7.029 3.395 1.00 92.81 73 ARG A O 1
ATOM 551 N N . TRP A 1 74 ? 11.197 -7.938 2.200 1.00 92.12 74 TRP A N 1
ATOM 552 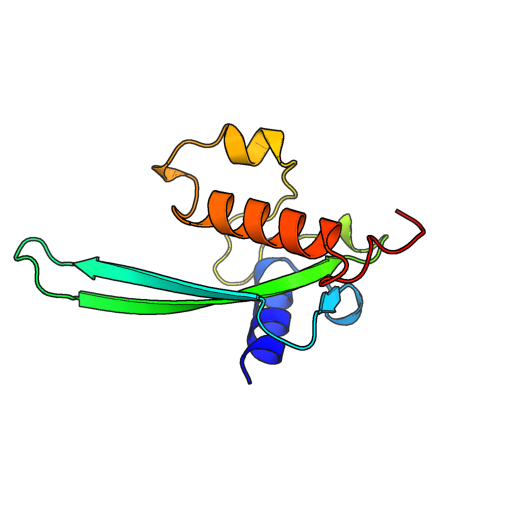C CA . TRP A 1 74 ? 10.344 -8.389 1.108 1.00 92.12 74 TRP A CA 1
ATOM 553 C C . TRP A 1 74 ? 9.614 -9.676 1.490 1.00 92.12 74 TRP A C 1
ATOM 555 O O . TRP A 1 74 ? 10.146 -10.531 2.204 1.00 92.12 74 TRP A O 1
ATOM 565 N N . PHE A 1 75 ? 8.388 -9.800 0.995 1.00 92.50 75 PHE A N 1
ATOM 566 C CA . PHE A 1 75 ? 7.593 -11.012 1.088 1.00 92.50 75 PHE A CA 1
ATOM 567 C C . PHE A 1 75 ? 7.172 -11.425 -0.316 1.00 92.50 75 PHE A C 1
ATOM 569 O O . PHE A 1 75 ? 6.673 -10.616 -1.100 1.00 92.50 75 PHE A O 1
ATOM 576 N N . SER A 1 76 ? 7.312 -12.708 -0.614 1.00 90.75 76 SER A N 1
ATOM 577 C CA . SER A 1 76 ? 6.575 -13.332 -1.700 1.00 90.75 76 SER A CA 1
ATOM 578 C C . SER A 1 76 ? 5.084 -13.395 -1.363 1.00 90.75 76 SER A C 1
ATOM 580 O O . SER A 1 76 ? 4.677 -13.425 -0.199 1.00 90.75 76 SER A O 1
ATOM 582 N N . LEU A 1 77 ? 4.245 -13.500 -2.394 1.00 87.19 77 LEU A N 1
ATOM 583 C CA . LEU A 1 77 ? 2.803 -13.675 -2.205 1.00 87.19 77 LEU A CA 1
ATOM 584 C C . LEU A 1 77 ? 2.476 -14.910 -1.349 1.00 87.19 77 LEU A C 1
ATOM 586 O O . LEU A 1 77 ? 1.576 -14.864 -0.517 1.00 87.19 77 LEU A O 1
ATOM 590 N N . ALA A 1 78 ? 3.219 -16.002 -1.540 1.00 90.12 78 ALA A N 1
ATOM 591 C CA . ALA A 1 78 ? 3.028 -17.228 -0.774 1.00 90.12 78 ALA A CA 1
ATOM 592 C C . ALA A 1 78 ? 3.329 -17.027 0.719 1.00 90.12 78 ALA A C 1
ATOM 594 O O . ALA A 1 78 ? 2.597 -17.547 1.557 1.00 90.12 78 ALA A O 1
ATOM 595 N N . GLU A 1 79 ? 4.360 -16.244 1.057 1.00 94.06 79 GLU A N 1
ATOM 596 C CA . GLU A 1 79 ? 4.655 -15.900 2.450 1.00 94.06 79 GLU A CA 1
ATOM 597 C C . GLU A 1 79 ? 3.545 -15.054 3.069 1.00 94.06 79 GLU A C 1
ATOM 599 O O . GLU A 1 79 ? 3.127 -15.362 4.179 1.00 94.06 79 GLU A O 1
ATOM 604 N N . VAL A 1 80 ? 3.028 -14.044 2.356 1.00 91.12 80 VAL A N 1
ATOM 605 C CA . VAL A 1 80 ? 1.927 -13.201 2.861 1.00 91.12 80 VAL A CA 1
ATOM 606 C C . VAL A 1 80 ? 0.680 -14.035 3.151 1.00 91.12 80 VAL A C 1
ATOM 608 O O . VAL A 1 80 ? 0.064 -13.875 4.199 1.00 91.12 80 VAL A O 1
ATOM 611 N N . VAL A 1 81 ? 0.323 -14.957 2.253 1.00 88.56 81 VAL A N 1
ATOM 612 C CA . VAL A 1 81 ? -0.832 -15.857 2.430 1.00 88.56 81 VAL A CA 1
ATOM 613 C C . VAL A 1 81 ? -0.641 -16.819 3.611 1.00 88.56 81 VAL A C 1
ATOM 615 O O . VAL A 1 81 ? -1.623 -17.274 4.193 1.00 88.56 81 VAL A O 1
ATOM 618 N N . GLY A 1 82 ? 0.606 -17.130 3.972 1.00 90.44 82 GLY A N 1
ATOM 619 C CA . GLY A 1 82 ? 0.938 -17.988 5.107 1.00 90.44 82 GLY A CA 1
ATOM 620 C C . GLY A 1 82 ? 0.952 -17.286 6.469 1.00 90.44 82 GLY A C 1
ATOM 621 O O . GLY A 1 82 ? 1.066 -17.978 7.482 1.00 90.44 82 GLY A O 1
ATOM 622 N N . LEU A 1 83 ? 0.856 -15.952 6.518 1.00 92.06 83 LEU A N 1
ATOM 623 C CA . LEU A 1 83 ? 0.847 -15.196 7.773 1.00 92.06 83 LEU A CA 1
ATOM 624 C C . LEU A 1 83 ? -0.452 -15.408 8.550 1.00 92.06 83 LEU A C 1
ATOM 626 O O . LEU A 1 83 ? -1.535 -15.559 7.977 1.00 92.06 83 LEU A O 1
ATOM 630 N N . ARG A 1 84 ? -0.355 -15.386 9.881 1.00 92.50 84 ARG A N 1
ATOM 631 C CA . ARG A 1 84 ? -1.534 -15.439 10.747 1.00 92.50 84 ARG A CA 1
ATOM 632 C C . ARG A 1 84 ? -2.290 -14.103 10.686 1.00 92.50 84 ARG A C 1
ATOM 634 O O . ARG A 1 84 ? -1.665 -13.064 10.483 1.00 92.50 84 ARG A O 1
ATOM 641 N N . PRO A 1 85 ? -3.616 -14.085 10.916 1.00 87.06 85 PRO A N 1
ATOM 642 C CA . PRO A 1 85 ? -4.398 -12.846 10.889 1.00 87.06 85 PRO A CA 1
ATOM 643 C C . PRO A 1 85 ? -3.921 -11.753 11.860 1.00 87.06 85 PRO A C 1
ATOM 645 O O . PRO A 1 85 ? -4.172 -10.583 11.611 1.00 87.06 85 PRO A O 1
ATOM 648 N N . ASP A 1 86 ? -3.248 -12.112 12.959 1.00 89.81 86 ASP A N 1
ATOM 649 C CA . ASP A 1 86 ? -2.648 -11.167 13.912 1.00 89.81 86 ASP A CA 1
ATOM 650 C C . ASP A 1 86 ? -1.284 -10.610 13.465 1.00 89.81 86 ASP A C 1
ATOM 652 O O . ASP A 1 86 ? -0.777 -9.672 14.072 1.00 89.81 86 ASP A O 1
ATOM 656 N N . GLU A 1 87 ? -0.694 -11.161 12.402 1.00 90.31 87 GLU A N 1
ATOM 657 C CA . GLU A 1 87 ? 0.610 -10.760 11.854 1.00 90.31 87 GLU A CA 1
ATOM 658 C C . GLU A 1 87 ? 0.487 -9.874 10.609 1.00 90.31 87 GLU A C 1
ATOM 660 O O . GLU A 1 87 ? 1.489 -9.364 10.109 1.00 90.31 87 GLU A O 1
ATOM 665 N N . VAL A 1 88 ? -0.727 -9.710 10.079 1.00 90.62 88 VAL A N 1
ATOM 666 C CA . VAL A 1 88 ? -0.980 -9.027 8.812 1.00 90.62 88 VAL A CA 1
ATOM 667 C C . VAL A 1 88 ? -2.202 -8.123 8.919 1.00 90.62 88 VAL A C 1
ATOM 669 O O . VAL A 1 88 ? -3.200 -8.467 9.548 1.00 90.62 88 VAL A O 1
ATOM 672 N N . ALA A 1 89 ? -2.153 -6.957 8.274 1.00 87.62 89 ALA A N 1
ATOM 673 C CA . ALA A 1 89 ? -3.327 -6.099 8.169 1.00 87.62 89 ALA A CA 1
ATOM 674 C C . ALA A 1 89 ? -4.459 -6.838 7.431 1.00 87.62 89 ALA A C 1
ATOM 676 O O . ALA A 1 89 ? -4.239 -7.402 6.357 1.00 87.62 89 ALA A O 1
ATOM 677 N N . GLY A 1 90 ? -5.673 -6.811 7.992 1.00 85.25 90 GLY A N 1
ATOM 678 C CA . GLY A 1 90 ? -6.789 -7.653 7.536 1.00 85.25 90 GLY A CA 1
ATOM 679 C C . GLY A 1 90 ? -7.139 -7.515 6.049 1.00 85.25 90 GLY A C 1
ATOM 680 O O . GLY A 1 90 ? -7.478 -8.506 5.405 1.00 85.25 90 GLY A O 1
ATOM 681 N N . ASP A 1 91 ? -6.981 -6.320 5.477 1.00 87.88 91 ASP A N 1
ATOM 682 C CA . ASP A 1 91 ? -7.310 -6.054 4.072 1.00 87.88 91 ASP A CA 1
ATOM 683 C C . ASP A 1 91 ? -6.143 -6.291 3.098 1.00 87.88 91 ASP A C 1
ATOM 685 O O . ASP A 1 91 ? -6.327 -6.186 1.882 1.00 87.88 91 ASP A O 1
ATOM 689 N N . LEU A 1 92 ? -4.940 -6.625 3.583 1.00 9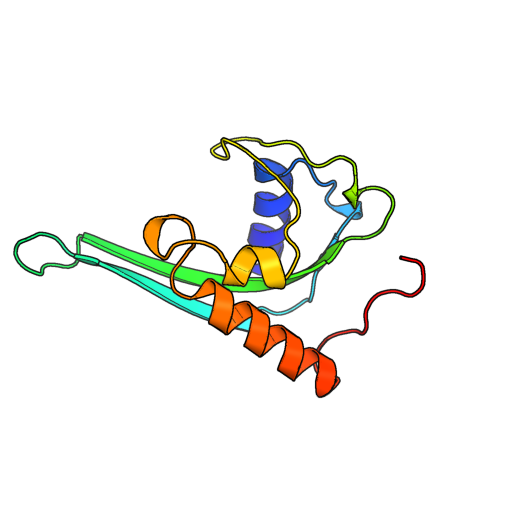0.56 92 LEU A N 1
ATOM 690 C CA . LEU A 1 92 ? -3.737 -6.679 2.744 1.00 90.56 92 LEU A CA 1
ATOM 691 C C . LEU A 1 92 ? -3.885 -7.670 1.581 1.00 90.56 92 LEU A C 1
ATOM 693 O O . LEU A 1 92 ? -3.601 -7.331 0.433 1.00 90.56 92 LEU A O 1
ATOM 697 N N . ALA A 1 93 ? -4.379 -8.880 1.858 1.00 89.12 93 ALA A N 1
ATOM 698 C CA . ALA A 1 93 ? -4.573 -9.905 0.832 1.00 89.12 93 ALA A CA 1
ATOM 699 C C . ALA A 1 93 ? -5.554 -9.450 -0.263 1.00 89.12 93 ALA A C 1
ATOM 701 O O . ALA A 1 93 ? -5.341 -9.723 -1.446 1.00 89.12 93 ALA A O 1
ATOM 702 N N . HIS A 1 94 ? -6.601 -8.711 0.116 1.00 90.06 94 HIS A N 1
ATOM 703 C CA . HIS A 1 94 ? -7.571 -8.168 -0.829 1.00 90.06 94 HIS A CA 1
ATOM 704 C C . HIS A 1 94 ? -6.945 -7.100 -1.734 1.00 90.06 94 HIS A C 1
ATOM 706 O O . HIS A 1 94 ? -7.149 -7.127 -2.948 1.00 90.06 94 HIS A O 1
ATOM 712 N N . VAL A 1 95 ? -6.149 -6.191 -1.166 1.00 93.56 95 VAL A N 1
ATOM 713 C CA . VAL A 1 95 ? -5.454 -5.134 -1.919 1.00 93.56 95 VAL A CA 1
ATOM 714 C C . VAL A 1 95 ? -4.428 -5.726 -2.889 1.00 93.56 95 VAL A C 1
ATOM 716 O O . VAL A 1 95 ? -4.344 -5.287 -4.040 1.00 93.56 95 VAL A O 1
ATOM 719 N N . ILE A 1 96 ? -3.697 -6.767 -2.474 1.00 93.19 96 ILE A N 1
ATOM 720 C CA . ILE A 1 96 ? -2.757 -7.466 -3.356 1.00 93.19 96 ILE A CA 1
ATOM 721 C C . ILE A 1 96 ? -3.502 -8.097 -4.538 1.00 93.19 96 ILE A C 1
ATOM 723 O O . ILE A 1 96 ? -3.121 -7.872 -5.686 1.00 93.19 96 ILE A O 1
ATOM 727 N N . GLU A 1 97 ? -4.596 -8.821 -4.300 1.00 92.44 97 GLU A N 1
ATOM 728 C CA . GLU A 1 97 ? -5.362 -9.437 -5.390 1.00 92.44 97 GLU A CA 1
ATOM 729 C C . GLU A 1 97 ? -6.012 -8.394 -6.315 1.00 92.44 97 GLU A C 1
ATOM 731 O O . GLU A 1 97 ? -5.999 -8.548 -7.539 1.00 92.44 97 GLU A O 1
ATOM 736 N N . LEU A 1 98 ? -6.521 -7.289 -5.760 1.00 93.88 98 LEU A N 1
ATOM 737 C CA . LEU A 1 98 ? -7.029 -6.171 -6.554 1.00 93.88 98 LEU A CA 1
ATOM 738 C C . LEU A 1 98 ? -5.944 -5.616 -7.485 1.00 93.88 98 LEU A C 1
ATOM 740 O O . LEU A 1 98 ? -6.190 -5.475 -8.685 1.00 93.88 98 LEU A O 1
ATOM 744 N N . SER A 1 99 ? -4.741 -5.350 -6.967 1.00 93.69 99 SER A N 1
ATOM 745 C CA . SER A 1 99 ? -3.642 -4.823 -7.787 1.00 93.69 99 SER A CA 1
ATOM 746 C C . SER A 1 99 ? -3.226 -5.803 -8.892 1.00 93.69 99 SER A C 1
ATOM 748 O O . SER A 1 99 ? -3.060 -5.388 -10.039 1.00 93.69 99 SER A O 1
ATOM 750 N N . ARG A 1 100 ? -3.184 -7.116 -8.617 1.00 91.56 100 ARG A N 1
ATOM 751 C CA . ARG A 1 100 ? -2.924 -8.153 -9.634 1.00 91.56 100 ARG A CA 1
ATOM 752 C C . ARG A 1 100 ? -3.975 -8.163 -10.738 1.00 91.56 100 ARG A C 1
ATOM 754 O O . ARG A 1 100 ? -3.630 -8.225 -11.917 1.00 91.56 100 ARG A O 1
ATOM 761 N N . ARG A 1 101 ? -5.258 -8.076 -10.381 1.00 93.88 101 ARG A N 1
ATOM 762 C CA . ARG A 1 101 ? -6.352 -8.014 -11.361 1.00 93.88 101 ARG A CA 1
ATOM 763 C C . ARG A 1 101 ? -6.280 -6.757 -12.218 1.00 93.88 101 ARG A C 1
ATOM 765 O O . ARG A 1 101 ? -6.489 -6.839 -13.425 1.00 93.88 101 ARG A O 1
ATOM 772 N N . MET A 1 102 ? -5.975 -5.612 -11.612 1.00 93.62 102 MET A N 1
ATOM 773 C CA . MET A 1 102 ? -5.806 -4.354 -12.339 1.00 93.62 102 MET A CA 1
ATOM 774 C C . MET A 1 102 ? -4.604 -4.415 -13.287 1.00 93.62 102 MET A C 1
ATOM 776 O O . MET A 1 102 ? -4.711 -3.979 -14.431 1.00 93.62 102 MET A O 1
ATOM 780 N N . GLN A 1 103 ? -3.493 -5.018 -12.858 1.00 91.06 103 GLN A N 1
ATOM 781 C CA . GLN A 1 103 ? -2.334 -5.254 -13.716 1.00 91.06 103 GLN A CA 1
ATOM 782 C C . GLN A 1 103 ? -2.677 -6.175 -14.895 1.00 91.06 103 GLN A C 1
ATOM 784 O O . GLN A 1 103 ? -2.407 -5.825 -16.040 1.00 91.06 103 GLN A O 1
ATOM 789 N N . ALA A 1 104 ? -3.332 -7.314 -14.646 1.00 91.81 104 ALA A N 1
ATOM 790 C CA . ALA A 1 104 ? -3.751 -8.250 -15.693 1.00 91.81 104 ALA A CA 1
ATOM 791 C C . ALA A 1 104 ? -4.745 -7.627 -16.692 1.00 91.81 104 ALA A C 1
ATOM 793 O O . ALA A 1 104 ? -4.772 -8.005 -17.861 1.00 91.81 104 ALA A O 1
ATOM 794 N N . ALA A 1 105 ? -5.542 -6.654 -16.244 1.00 93.44 105 ALA A N 1
ATOM 795 C CA . ALA A 1 105 ? -6.452 -5.879 -17.083 1.00 93.44 105 ALA A CA 1
ATOM 796 C C . ALA A 1 105 ? -5.773 -4.710 -17.830 1.00 93.44 105 ALA A C 1
ATOM 798 O O . ALA A 1 105 ? -6.455 -3.977 -18.543 1.00 93.44 105 ALA A O 1
ATOM 799 N N . GLY A 1 106 ? -4.462 -4.501 -17.655 1.00 91.19 106 GLY A N 1
ATOM 800 C CA . GLY A 1 106 ? -3.721 -3.392 -18.265 1.00 91.19 106 GLY A CA 1
ATOM 801 C C . GLY A 1 106 ? -4.030 -2.018 -17.660 1.00 91.19 106 GLY A C 1
ATOM 802 O O . GLY A 1 106 ? -3.755 -0.998 -18.285 1.00 91.19 106 GLY A O 1
ATOM 803 N N . MET A 1 107 ? -4.623 -1.976 -16.463 1.00 89.81 107 MET A N 1
ATOM 804 C CA . MET A 1 107 ? -4.935 -0.736 -15.739 1.00 89.81 107 MET A CA 1
ATOM 805 C C . MET A 1 107 ? -3.775 -0.245 -14.870 1.00 89.81 107 MET A C 1
ATOM 807 O O . MET A 1 107 ? -3.774 0.910 -14.457 1.00 89.81 107 MET A O 1
ATOM 811 N N . LEU A 1 108 ? -2.806 -1.117 -14.584 1.00 90.31 108 LEU A N 1
ATOM 812 C CA . LEU A 1 108 ? -1.549 -0.763 -13.933 1.00 90.31 108 LEU A CA 1
ATOM 813 C C . LEU A 1 108 ? -0.381 -1.031 -14.875 1.00 90.31 108 LEU A C 1
ATOM 815 O O . LEU A 1 108 ? -0.473 -1.947 -15.698 1.00 90.31 108 LEU A O 1
ATOM 819 N N . PRO A 1 109 ? 0.705 -0.241 -14.774 1.00 81.69 109 PRO A N 1
ATOM 820 C CA . PRO A 1 109 ? 1.876 -0.441 -15.610 1.00 81.69 109 PRO A CA 1
ATOM 821 C C . PRO A 1 109 ? 2.415 -1.871 -15.443 1.00 81.69 109 PRO A C 1
ATOM 823 O O . PRO A 1 109 ? 2.372 -2.413 -14.330 1.00 81.69 109 PRO A O 1
ATOM 826 N N . PRO A 1 110 ? 2.925 -2.490 -16.523 1.00 75.62 110 PRO A N 1
ATOM 827 C CA . PRO A 1 110 ? 3.567 -3.795 -16.431 1.00 75.62 110 PRO A CA 1
ATOM 828 C C . PRO A 1 110 ? 4.777 -3.729 -15.490 1.00 75.62 110 PRO A C 1
ATOM 830 O O . PRO A 1 110 ? 5.280 -2.642 -15.196 1.00 75.62 110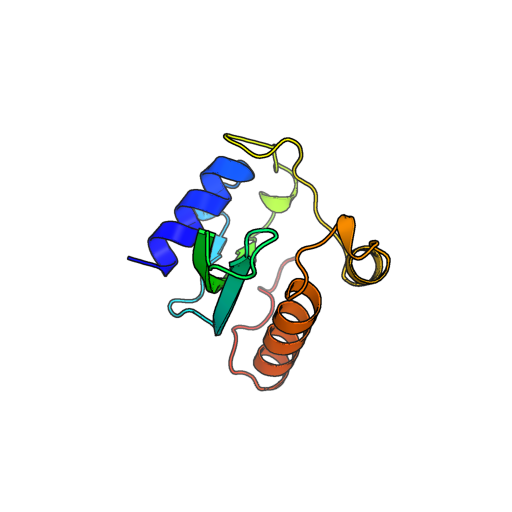 PRO A O 1
ATOM 833 N N . ILE A 1 111 ? 5.231 -4.895 -15.021 1.00 70.81 111 ILE A N 1
ATOM 834 C CA . ILE A 1 111 ? 6.504 -4.999 -14.293 1.00 70.81 111 ILE A CA 1
ATOM 835 C C . ILE A 1 111 ? 7.587 -4.367 -15.187 1.00 70.81 111 ILE A C 1
ATOM 837 O O . ILE A 1 111 ? 7.642 -4.739 -16.364 1.00 70.81 111 ILE A O 1
ATOM 841 N N . PRO A 1 112 ? 8.394 -3.409 -14.694 1.00 68.1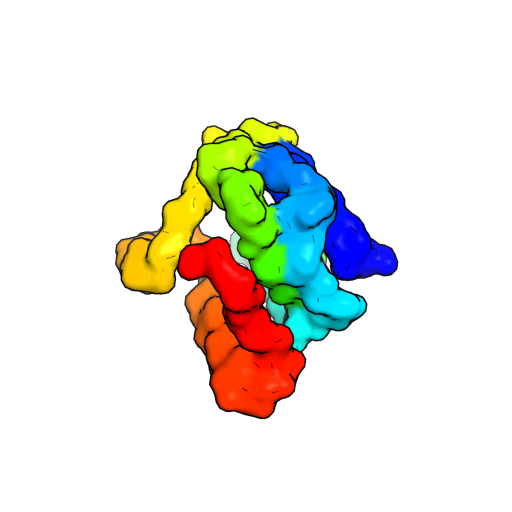2 112 PRO A N 1
ATOM 842 C CA . PRO A 1 112 ? 9.490 -2.840 -15.469 1.00 68.12 112 PRO A CA 1
ATOM 843 C C . PRO A 1 112 ? 10.394 -3.951 -16.018 1.00 68.12 112 PRO A C 1
ATOM 845 O O . PRO A 1 112 ? 10.736 -4.889 -15.300 1.00 68.12 112 PRO A O 1
ATOM 848 N N . GLU A 1 113 ? 10.749 -3.878 -17.301 1.00 54.34 113 GLU A N 1
ATOM 849 C CA . GLU A 1 113 ? 11.684 -4.833 -17.901 1.00 54.34 113 GLU A CA 1
ATOM 850 C C . GLU A 1 113 ? 13.073 -4.636 -17.275 1.00 54.34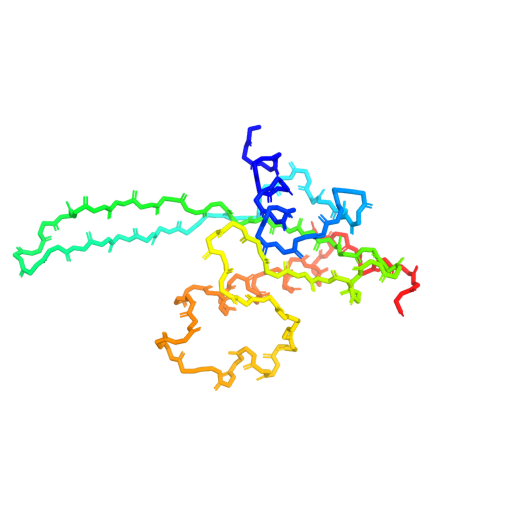 113 GLU A C 1
ATOM 852 O O . GLU A 1 113 ? 13.629 -3.541 -17.362 1.00 54.34 113 GLU A O 1
ATOM 857 N N . GLY A 1 114 ? 13.631 -5.682 -16.655 1.00 55.62 114 GLY A N 1
ATOM 858 C CA . GLY A 1 114 ? 14.979 -5.645 -16.072 1.00 55.62 114 GLY A CA 1
ATOM 859 C C . GLY A 1 114 ? 15.121 -6.065 -14.605 1.00 55.62 114 GLY A C 1
ATOM 860 O O . GLY A 1 114 ? 16.221 -5.894 -14.090 1.00 55.62 114 GLY A O 1
ATOM 861 N N . ASN A 1 115 ? 14.075 -6.608 -13.969 1.00 44.91 115 ASN A N 1
ATOM 862 C CA . ASN A 1 115 ? 14.210 -7.410 -12.740 1.00 44.91 115 ASN A CA 1
ATOM 863 C C . ASN A 1 115 ? 14.750 -8.813 -13.056 1.00 44.91 115 ASN A C 1
ATOM 865 O O . ASN A 1 115 ? 14.205 -9.437 -14.001 1.00 44.91 115 ASN A O 1
#

Sequence (115 aa):
ATVAGAAREVTEETGLSPTALTVHPWPLTSTDAIHREADGRVAFHYTIAQVFAWVIEPEAERICAGDDAMAARWFSLAEVVGLRPDEVAGDLAHVIELSRRMQAAGMLPPIPEGN